Protein AF-A0A6N9VEF0-F1 (afdb_monomer_lite)

InterPro domains:
  IPR003594 Histidine kinase/HSP90-like ATPase domain [PF13581] (2-93)
  IPR036890 Histidine kinase/HSP90-like ATPase superfamily [G3DSA:3.30.565.10] (1-98)
  IPR036890 Histidine kinase/HSP90-like ATPase superfamily [SSF55874] (25-90)
  IPR050267 Bacterial Anti-sigma-factor Serine-Protein Kinases [PTHR35526] (2-97)

Radius of gyration: 13.28 Å; chains: 1; bounding box: 37×29×30 Å

Structure (mmCIF, N/CA/C/O backbone):
data_AF-A0A6N9VEF0-F1
#
_entry.id   AF-A0A6N9VEF0-F1
#
loop_
_atom_site.group_PDB
_atom_site.id
_atom_site.type_symbol
_atom_site.label_atom_id
_atom_site.label_alt_id
_atom_site.label_comp_id
_atom_site.label_asym_id
_atom_site.label_entity_id
_atom_site.label_seq_id
_atom_site.pdb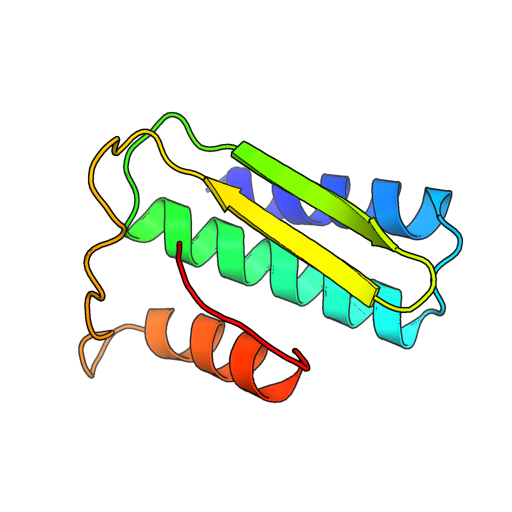x_PDB_ins_code
_atom_site.Cartn_x
_atom_site.Cartn_y
_atom_site.Cartn_z
_atom_site.occupancy
_atom_site.B_iso_or_equiv
_atom_site.auth_seq_id
_atom_site.auth_comp_id
_atom_site.auth_asym_id
_atom_site.auth_atom_id
_atom_site.pdbx_PDB_model_num
ATOM 1 N N . VAL A 1 1 ? 14.263 4.716 -9.438 1.00 50.09 1 VAL A N 1
ATOM 2 C CA . VAL A 1 1 ? 14.288 5.303 -8.072 1.00 50.09 1 VAL A CA 1
ATOM 3 C C . VAL A 1 1 ? 13.057 6.177 -7.761 1.00 50.09 1 VAL A C 1
ATOM 5 O O . VAL A 1 1 ? 12.659 6.241 -6.610 1.00 50.09 1 VAL A O 1
ATOM 8 N N . GLU A 1 2 ? 12.353 6.763 -8.743 1.00 62.12 2 GLU A N 1
ATOM 9 C CA . GLU A 1 2 ? 11.172 7.629 -8.484 1.00 62.12 2 GLU A CA 1
ATOM 10 C C . GLU A 1 2 ? 9.864 6.923 -8.065 1.00 62.12 2 GLU A C 1
ATOM 12 O O . GLU A 1 2 ? 8.899 7.576 -7.666 1.00 62.12 2 GLU A O 1
ATOM 17 N N . ALA A 1 3 ? 9.779 5.599 -8.180 1.00 70.94 3 ALA A N 1
ATOM 18 C CA . ALA A 1 3 ? 8.501 4.904 -8.049 1.00 70.94 3 ALA A CA 1
ATOM 19 C C . ALA A 1 3 ? 8.018 4.743 -6.592 1.00 70.94 3 ALA A C 1
ATOM 21 O O . ALA A 1 3 ? 6.815 4.812 -6.355 1.00 70.94 3 ALA A O 1
ATOM 22 N N . ALA A 1 4 ? 8.921 4.630 -5.609 1.00 77.00 4 ALA A N 1
ATOM 23 C CA . ALA A 1 4 ? 8.539 4.581 -4.193 1.00 77.00 4 ALA A CA 1
ATOM 24 C C . ALA A 1 4 ? 7.972 5.926 -3.676 1.00 77.00 4 ALA A C 1
ATOM 26 O O . ALA A 1 4 ? 6.899 5.916 -3.069 1.00 77.00 4 ALA A O 1
ATOM 27 N N . PRO A 1 5 ? 8.583 7.098 -3.963 1.00 87.88 5 PRO A N 1
ATOM 28 C CA . PRO A 1 5 ? 7.964 8.394 -3.670 1.00 87.88 5 PRO A CA 1
ATOM 29 C C . PRO A 1 5 ? 6.589 8.577 -4.328 1.00 87.88 5 PRO A C 1
ATOM 31 O O . PRO A 1 5 ? 5.657 9.038 -3.670 1.00 87.88 5 PRO A O 1
ATOM 34 N N . ARG A 1 6 ? 6.433 8.165 -5.597 1.00 89.75 6 ARG A N 1
ATOM 35 C CA . ARG A 1 6 ? 5.139 8.225 -6.300 1.00 89.75 6 ARG A CA 1
ATOM 36 C C . ARG A 1 6 ? 4.087 7.322 -5.655 1.00 89.75 6 ARG A C 1
ATOM 38 O O . ARG A 1 6 ? 2.960 7.768 -5.458 1.00 89.75 6 ARG A O 1
ATOM 45 N N . ALA A 1 7 ? 4.445 6.091 -5.285 1.00 89.88 7 ALA A N 1
ATOM 46 C CA . ALA A 1 7 ? 3.545 5.167 -4.595 1.00 89.88 7 ALA A CA 1
ATOM 47 C C . ALA A 1 7 ? 3.099 5.712 -3.233 1.00 89.88 7 ALA A C 1
ATOM 49 O O . ALA A 1 7 ? 1.907 5.699 -2.929 1.00 89.88 7 ALA A O 1
ATOM 50 N N . ARG A 1 8 ? 4.037 6.264 -2.452 1.00 93.69 8 ARG A N 1
ATOM 51 C CA . ARG A 1 8 ? 3.753 6.910 -1.165 1.00 93.69 8 ARG A CA 1
ATOM 52 C C . ARG A 1 8 ? 2.786 8.083 -1.322 1.00 93.69 8 ARG A C 1
ATOM 54 O O . ARG A 1 8 ? 1.789 8.142 -0.608 1.00 93.69 8 ARG A O 1
ATOM 61 N N . ALA A 1 9 ? 3.053 8.986 -2.266 1.00 95.81 9 ALA A N 1
ATOM 62 C CA . ALA A 1 9 ? 2.202 10.148 -2.516 1.00 95.81 9 ALA A CA 1
ATOM 63 C C . ALA A 1 9 ? 0.793 9.738 -2.972 1.00 95.81 9 ALA A C 1
ATOM 65 O O . ALA A 1 9 ? -0.199 10.250 -2.453 1.00 95.81 9 ALA A O 1
ATOM 66 N N . PHE A 1 10 ? 0.698 8.770 -3.889 1.00 96.00 10 PHE A N 1
ATOM 67 C CA . PHE A 1 10 ? -0.579 8.232 -4.350 1.00 96.00 10 PHE A CA 1
ATOM 68 C C . PHE A 1 10 ? -1.377 7.598 -3.204 1.00 96.00 10 PHE A C 1
ATOM 70 O O . PHE A 1 10 ? -2.540 7.946 -3.000 1.00 96.00 10 PHE A O 1
ATOM 77 N N . ALA A 1 11 ? -0.753 6.707 -2.427 1.00 96.38 11 ALA A N 1
ATOM 78 C CA . ALA A 1 11 ? -1.414 6.040 -1.312 1.00 96.38 11 ALA A CA 1
ATOM 79 C C . ALA A 1 11 ? -1.869 7.037 -0.243 1.00 96.38 11 ALA A C 1
ATOM 81 O O . ALA A 1 11 ? -3.025 6.993 0.168 1.00 96.38 11 ALA A O 1
ATOM 82 N N . SER A 1 12 ? -1.014 7.984 0.148 1.00 97.50 12 SER A N 1
ATOM 83 C CA . SER A 1 12 ? -1.373 8.991 1.148 1.00 97.50 12 SER A CA 1
ATOM 84 C C . SER A 1 12 ? -2.540 9.865 0.682 1.00 97.50 12 SER A C 1
ATOM 86 O O . SER A 1 12 ? -3.501 10.054 1.429 1.00 97.50 12 SER A O 1
ATOM 88 N N . GLY A 1 13 ? -2.531 10.317 -0.578 1.00 97.88 13 GLY A N 1
ATOM 89 C CA . GLY A 1 13 ? -3.632 11.097 -1.147 1.00 97.88 13 GLY A CA 1
ATOM 90 C C . GLY A 1 13 ? -4.960 10.333 -1.153 1.00 97.88 13 GLY A C 1
ATOM 91 O O . GLY A 1 13 ? -5.984 10.856 -0.710 1.00 97.88 13 GLY A O 1
ATOM 92 N N . VAL A 1 14 ? -4.945 9.067 -1.582 1.00 97.44 14 VAL A N 1
ATOM 93 C CA . VAL A 1 14 ? -6.144 8.215 -1.599 1.00 97.44 14 VAL A CA 1
ATOM 94 C C . VAL A 1 14 ? -6.659 7.951 -0.184 1.00 97.44 14 VAL A C 1
ATOM 96 O O . VAL A 1 14 ? -7.845 8.152 0.080 1.00 97.44 14 VAL A O 1
ATOM 99 N N . LEU A 1 15 ? -5.793 7.553 0.749 1.00 97.06 15 LEU A N 1
ATOM 100 C CA . LEU A 1 15 ? -6.195 7.224 2.120 1.00 97.06 15 LEU A CA 1
ATOM 101 C C . LEU A 1 15 ? -6.688 8.454 2.892 1.00 97.06 15 LEU A C 1
ATOM 103 O O . LEU A 1 15 ? -7.660 8.348 3.644 1.00 97.06 15 LEU A O 1
ATOM 107 N N . THR A 1 16 ? -6.100 9.623 2.628 1.00 97.19 16 THR A N 1
ATOM 108 C CA . THR A 1 16 ? -6.593 10.916 3.124 1.00 97.19 16 THR A CA 1
ATOM 109 C C . THR A 1 16 ? -7.984 11.216 2.571 1.00 97.19 16 THR A C 1
ATOM 111 O O . THR A 1 16 ? -8.899 11.525 3.335 1.00 97.19 16 THR A O 1
ATOM 114 N N . SER A 1 17 ? -8.192 11.054 1.258 1.00 97.25 17 SER A N 1
ATOM 115 C CA . SER A 1 17 ? -9.500 11.286 0.622 1.00 97.25 17 SER A CA 1
ATOM 116 C C . SER A 1 17 ? -10.593 10.362 1.173 1.00 97.25 17 SER A C 1
ATOM 118 O O . SER A 1 17 ? -11.755 10.749 1.298 1.00 97.25 17 SER A O 1
ATOM 120 N N . TRP A 1 18 ? -10.211 9.147 1.568 1.00 96.38 18 TRP A N 1
ATOM 121 C CA . TRP A 1 18 ? -11.093 8.160 2.177 1.00 96.38 18 TRP A CA 1
ATOM 122 C C . TRP A 1 18 ? -11.271 8.349 3.687 1.00 96.38 18 TRP A C 1
ATOM 124 O O . TRP A 1 18 ? -12.093 7.649 4.278 1.00 96.38 18 TRP A O 1
ATOM 134 N N . ARG A 1 19 ? -10.574 9.308 4.309 1.00 95.31 19 ARG A N 1
ATOM 135 C CA . ARG A 1 19 ? -10.660 9.607 5.747 1.00 95.31 19 ARG A CA 1
ATOM 136 C C . ARG A 1 19 ? -10.356 8.382 6.614 1.00 95.31 19 ARG A C 1
ATOM 138 O O . ARG A 1 19 ? -11.075 8.095 7.570 1.00 95.31 19 ARG A O 1
ATOM 145 N N . PHE A 1 20 ? -9.326 7.622 6.245 1.00 93.50 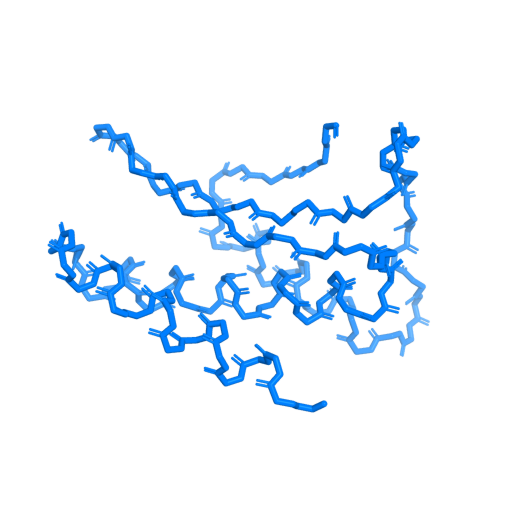20 PHE A N 1
ATOM 146 C CA . PHE A 1 20 ? -8.833 6.551 7.107 1.00 93.50 20 PHE A CA 1
ATOM 147 C C . PHE A 1 20 ? -8.272 7.130 8.420 1.00 93.50 20 PHE A C 1
ATOM 149 O O . PHE A 1 20 ? -7.690 8.216 8.390 1.00 93.50 20 PHE A O 1
ATOM 156 N N . PRO A 1 21 ? -8.426 6.431 9.562 1.00 93.31 21 PRO A N 1
ATOM 157 C CA . PRO A 1 21 ? -7.733 6.794 10.799 1.00 93.31 21 PRO A CA 1
ATOM 158 C C . PRO A 1 21 ? -6.219 6.876 10.576 1.00 93.31 21 PRO A C 1
ATOM 160 O O . PRO A 1 21 ? -5.699 6.112 9.761 1.00 93.31 21 PRO A O 1
ATOM 163 N N . SER A 1 22 ? -5.526 7.754 11.309 1.00 92.81 22 SER A N 1
ATOM 164 C CA . SER A 1 22 ? -4.077 8.002 11.173 1.00 92.81 22 SER A CA 1
ATOM 165 C C . SER A 1 22 ? -3.259 6.715 11.129 1.00 92.81 22 SER A C 1
ATOM 167 O O . SER A 1 22 ? -2.473 6.507 10.212 1.00 92.81 22 SER A O 1
ATOM 169 N N . ASP A 1 23 ? -3.530 5.798 12.054 1.00 91.31 23 ASP A N 1
ATOM 170 C CA . ASP A 1 23 ? -2.747 4.573 12.196 1.00 91.31 23 ASP A CA 1
ATOM 171 C C . ASP A 1 23 ? -2.903 3.678 10.960 1.00 91.31 23 ASP A C 1
ATOM 173 O O . ASP A 1 23 ? -1.935 3.136 10.431 1.00 91.31 23 ASP A O 1
ATOM 177 N N . LEU A 1 24 ? -4.129 3.565 10.435 1.00 90.88 24 LEU A N 1
ATOM 178 C CA . LEU A 1 24 ? -4.401 2.766 9.241 1.00 90.88 24 LEU A CA 1
ATOM 179 C C . LEU A 1 24 ? -3.950 3.476 7.957 1.00 90.88 24 LEU A C 1
ATOM 181 O O . LEU A 1 24 ? -3.595 2.811 6.983 1.00 90.88 24 LEU A O 1
ATOM 185 N N . HIS A 1 25 ? -3.933 4.809 7.953 1.00 94.62 25 HIS A N 1
ATOM 186 C CA . HIS A 1 25 ? -3.327 5.602 6.891 1.00 94.62 25 HIS A CA 1
ATOM 187 C C . HIS A 1 25 ? -1.826 5.301 6.794 1.00 94.62 25 HIS A C 1
ATOM 189 O O . HIS A 1 25 ? -1.355 4.902 5.729 1.00 94.62 25 HIS A O 1
ATOM 195 N N . ASP A 1 26 ? -1.092 5.414 7.900 1.00 93.75 26 ASP A N 1
ATOM 196 C CA . ASP A 1 26 ? 0.364 5.260 7.913 1.00 93.75 26 ASP A CA 1
ATOM 197 C C . ASP A 1 26 ? 0.784 3.828 7.568 1.00 93.75 26 ASP A C 1
ATOM 199 O O . ASP A 1 26 ? 1.661 3.618 6.722 1.00 93.75 26 ASP A O 1
ATOM 203 N N . LEU A 1 27 ? 0.082 2.835 8.124 1.00 93.81 27 LEU A N 1
ATOM 204 C CA . LEU A 1 27 ? 0.272 1.429 7.766 1.00 93.81 27 LEU A CA 1
ATOM 205 C C . LEU A 1 27 ? -0.047 1.157 6.291 1.00 93.81 27 LEU A C 1
ATOM 207 O O . LEU A 1 27 ? 0.679 0.417 5.628 1.00 93.81 27 LEU A O 1
ATOM 211 N N . GLY A 1 28 ? -1.106 1.766 5.752 1.00 94.25 28 GLY A N 1
ATOM 212 C CA . GLY A 1 28 ? -1.479 1.618 4.347 1.00 94.25 28 GLY A CA 1
ATOM 213 C C . GLY A 1 28 ? -0.448 2.224 3.391 1.00 94.25 28 GLY A C 1
ATOM 214 O O . GLY A 1 28 ? -0.102 1.611 2.380 1.00 94.25 28 GLY A O 1
ATOM 215 N N . VAL A 1 29 ? 0.090 3.400 3.722 1.00 95.50 29 VAL A N 1
ATOM 216 C CA . VAL A 1 29 ? 1.159 4.054 2.952 1.00 95.50 29 VAL A CA 1
ATOM 217 C C . VAL A 1 29 ? 2.448 3.231 2.976 1.00 95.50 29 VAL A C 1
ATOM 219 O O . VAL A 1 29 ? 3.094 3.070 1.934 1.00 95.50 29 VAL A O 1
ATOM 222 N N . LEU A 1 30 ? 2.817 2.699 4.144 1.00 92.31 30 LEU A N 1
ATOM 223 C CA . LEU A 1 30 ? 3.971 1.817 4.291 1.00 92.31 30 LEU A CA 1
ATOM 224 C C . LEU A 1 30 ? 3.796 0.555 3.440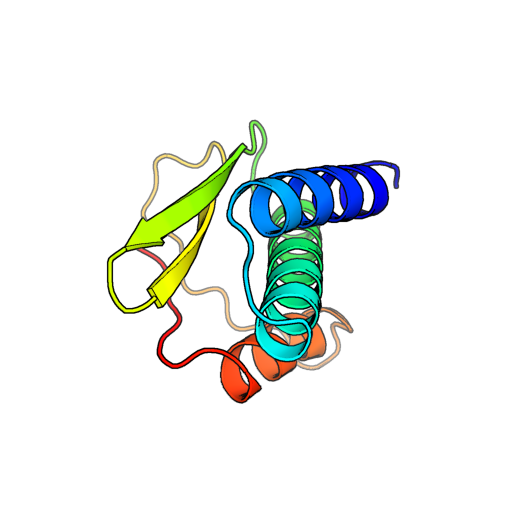 1.00 92.31 30 LEU A C 1
ATOM 226 O O . LEU A 1 30 ? 4.627 0.285 2.579 1.00 92.31 30 LEU A O 1
ATOM 230 N N . ALA A 1 31 ? 2.674 -0.151 3.595 1.00 91.31 31 ALA A N 1
ATOM 231 C CA . ALA A 1 31 ? 2.373 -1.364 2.838 1.00 91.31 31 ALA A CA 1
ATOM 232 C C . ALA A 1 31 ? 2.400 -1.138 1.316 1.00 91.31 31 ALA A C 1
ATOM 234 O O . ALA A 1 31 ? 2.970 -1.946 0.586 1.00 91.31 31 ALA A O 1
ATOM 235 N N . ALA A 1 32 ? 1.831 -0.032 0.822 1.00 92.50 32 ALA A N 1
ATOM 236 C CA . ALA A 1 32 ? 1.877 0.306 -0.601 1.00 92.50 32 ALA A CA 1
ATOM 237 C C . ALA A 1 32 ? 3.306 0.571 -1.097 1.00 92.50 32 ALA A C 1
ATOM 239 O O . ALA A 1 32 ? 3.657 0.161 -2.204 1.00 92.50 32 ALA A O 1
ATOM 240 N N . SER A 1 33 ? 4.133 1.232 -0.283 1.00 90.75 33 SER A N 1
ATOM 241 C CA . SER A 1 33 ? 5.529 1.521 -0.623 1.00 90.75 33 SER A CA 1
ATOM 242 C C . SER A 1 33 ? 6.358 0.238 -0.698 1.00 90.75 33 SER A C 1
ATOM 244 O O . SER A 1 33 ? 7.067 0.037 -1.682 1.00 90.75 33 SER A O 1
ATOM 246 N N . GLU A 1 34 ? 6.213 -0.646 0.292 1.00 88.56 34 GLU A N 1
ATOM 247 C CA . GLU A 1 34 ? 6.907 -1.938 0.338 1.00 88.56 34 GLU A CA 1
ATOM 248 C C . GLU A 1 34 ? 6.466 -2.861 -0.802 1.00 88.56 34 GLU A C 1
ATOM 250 O O . GLU A 1 34 ? 7.307 -3.456 -1.474 1.00 88.56 34 GLU A O 1
ATOM 255 N N . LEU A 1 35 ? 5.160 -2.937 -1.091 1.00 86.75 35 LEU A N 1
ATOM 256 C CA . LEU A 1 35 ? 4.652 -3.733 -2.212 1.00 86.75 35 LEU A CA 1
ATOM 257 C C . LEU A 1 35 ? 5.194 -3.235 -3.552 1.00 86.75 35 LEU A C 1
ATOM 259 O O . LEU A 1 35 ? 5.654 -4.039 -4.356 1.00 86.75 35 LEU A O 1
ATOM 263 N N . VAL A 1 36 ? 5.177 -1.922 -3.798 1.00 87.88 36 VAL A N 1
ATOM 264 C CA . VAL A 1 36 ? 5.707 -1.360 -5.048 1.00 87.88 36 VAL A CA 1
ATOM 265 C C . VAL A 1 36 ? 7.216 -1.564 -5.152 1.00 87.88 36 VAL A C 1
ATOM 267 O O . VAL A 1 36 ? 7.688 -1.932 -6.223 1.00 87.88 36 VAL A O 1
ATOM 270 N N . ALA A 1 37 ? 7.971 -1.365 -4.068 1.00 84.56 37 ALA A N 1
ATOM 271 C CA . ALA A 1 37 ? 9.412 -1.606 -4.055 1.00 84.56 37 ALA A CA 1
ATOM 272 C C . ALA A 1 37 ? 9.737 -3.072 -4.379 1.00 84.56 37 ALA A C 1
ATOM 274 O O . ALA A 1 37 ? 10.505 -3.337 -5.304 1.00 84.56 37 ALA A O 1
ATOM 275 N N . ASN A 1 38 ? 9.074 -4.009 -3.697 1.00 81.81 38 ASN A N 1
ATOM 276 C CA . ASN A 1 38 ? 9.220 -5.442 -3.936 1.00 81.81 38 ASN A CA 1
ATOM 277 C C . ASN A 1 38 ? 8.878 -5.809 -5.386 1.00 81.81 38 ASN A C 1
ATOM 279 O O . ASN A 1 38 ? 9.633 -6.506 -6.062 1.00 81.81 38 ASN A O 1
ATOM 283 N N . SER A 1 39 ? 7.758 -5.307 -5.902 1.00 81.94 39 SER A N 1
ATOM 284 C CA . SER A 1 39 ? 7.352 -5.613 -7.266 1.00 81.94 39 SER A CA 1
ATOM 285 C C . SER A 1 39 ? 8.267 -4.948 -8.310 1.00 81.94 39 SER A C 1
ATOM 287 O O . SER A 1 39 ? 8.438 -5.512 -9.377 1.00 81.94 39 SER A O 1
ATOM 289 N N . LEU A 1 40 ? 8.888 -3.790 -8.055 1.00 81.62 40 LEU A N 1
ATOM 290 C CA . LEU A 1 40 ? 9.851 -3.186 -8.996 1.00 81.62 40 LEU A CA 1
ATOM 291 C C . LEU A 1 40 ? 11.168 -3.952 -9.054 1.00 81.62 40 LEU A C 1
ATOM 293 O O . LEU A 1 40 ? 11.831 -3.960 -10.087 1.00 81.62 40 LEU A O 1
ATOM 297 N N . GLN A 1 41 ? 11.562 -4.542 -7.929 1.00 80.06 41 GLN A N 1
ATOM 298 C CA . GLN A 1 41 ? 12.776 -5.339 -7.840 1.00 80.06 41 GLN A CA 1
ATOM 299 C C . GLN A 1 41 ? 12.603 -6.710 -8.509 1.00 80.06 41 GLN A C 1
ATOM 301 O O . GLN A 1 41 ? 13.571 -7.261 -9.031 1.00 80.06 41 GLN A O 1
ATOM 306 N N . HIS A 1 42 ? 11.387 -7.266 -8.494 1.00 77.44 42 HIS A N 1
ATOM 307 C CA . HIS A 1 42 ? 11.162 -8.669 -8.856 1.00 77.44 42 HIS A CA 1
ATOM 308 C C . HIS A 1 42 ? 10.103 -8.925 -9.937 1.00 77.44 42 HIS A C 1
ATOM 310 O O . HIS A 1 42 ? 10.054 -10.039 -10.454 1.00 77.44 42 HIS A O 1
ATOM 316 N N . GLY A 1 43 ? 9.248 -7.954 -10.247 1.00 77.44 43 GLY A N 1
ATOM 317 C CA . GLY A 1 43 ? 8.134 -8.082 -11.187 1.00 77.44 43 GLY A CA 1
ATOM 318 C C . GLY A 1 43 ? 8.447 -7.530 -12.576 1.00 77.44 43 GLY A C 1
ATOM 319 O O . GLY A 1 43 ? 9.446 -6.844 -12.797 1.00 77.44 43 GLY A O 1
ATOM 320 N N . THR A 1 44 ? 7.557 -7.817 -13.522 1.00 83.19 44 THR A N 1
ATOM 321 C CA . THR A 1 44 ? 7.727 -7.443 -14.936 1.00 83.19 44 THR A CA 1
ATOM 322 C C . THR A 1 44 ? 6.878 -6.216 -15.287 1.00 83.19 44 THR A C 1
ATOM 324 O O . THR A 1 44 ? 5.676 -6.222 -15.057 1.00 83.19 44 THR A O 1
ATOM 327 N N . PRO A 1 45 ? 7.413 -5.129 -15.863 1.00 81.00 45 PRO A N 1
ATOM 328 C CA . PRO A 1 45 ? 6.572 -4.032 -16.352 1.00 81.00 45 PRO A CA 1
ATOM 329 C C . PRO A 1 45 ? 5.574 -4.486 -17.446 1.00 81.00 45 PRO A C 1
ATOM 331 O O . PRO A 1 45 ? 5.911 -5.369 -18.229 1.00 81.00 45 PRO A O 1
ATOM 334 N N . PRO A 1 46 ? 4.387 -3.856 -17.581 1.00 86.38 46 PRO A N 1
ATOM 335 C CA . PRO A 1 46 ? 3.915 -2.695 -16.835 1.00 86.38 46 PRO A CA 1
ATOM 336 C C . PRO A 1 46 ? 3.312 -3.058 -15.478 1.00 86.38 46 PRO A C 1
ATOM 338 O O . PRO A 1 46 ? 2.575 -4.026 -15.327 1.00 86.38 46 PRO A O 1
ATOM 341 N N . MET A 1 47 ? 3.557 -2.193 -14.499 1.00 84.56 47 MET A N 1
ATOM 342 C CA . MET A 1 47 ? 3.085 -2.385 -13.134 1.00 84.56 47 MET A CA 1
ATOM 343 C C . MET A 1 47 ? 1.926 -1.454 -12.805 1.00 84.56 47 MET A C 1
ATOM 345 O O . MET A 1 47 ? 1.909 -0.298 -13.233 1.00 84.56 47 MET A O 1
ATOM 349 N N . ARG A 1 48 ? 0.975 -1.924 -11.998 1.00 89.75 48 ARG A N 1
ATOM 350 C CA . ARG A 1 48 ? -0.160 -1.122 -11.527 1.00 89.75 48 ARG A CA 1
ATOM 351 C C . ARG A 1 48 ? -0.367 -1.309 -10.034 1.00 89.75 48 ARG A C 1
ATOM 353 O O . ARG A 1 48 ? -0.557 -2.429 -9.576 1.00 89.75 48 ARG A O 1
ATOM 360 N N . LEU A 1 49 ? -0.390 -0.197 -9.305 1.00 91.44 49 LEU A N 1
ATOM 361 C CA . LEU A 1 49 ? -0.831 -0.135 -7.914 1.00 91.44 49 LEU A CA 1
ATOM 362 C C . LEU A 1 49 ? -2.334 0.153 -7.875 1.00 91.44 49 LEU A C 1
ATOM 364 O O . LEU A 1 49 ? -2.808 1.103 -8.500 1.00 91.44 49 LEU A O 1
ATOM 368 N N . ARG A 1 50 ? -3.077 -0.638 -7.105 1.00 93.69 50 ARG A N 1
ATOM 369 C CA . ARG A 1 50 ? -4.505 -0.451 -6.862 1.00 93.69 50 ARG A CA 1
ATOM 370 C C . ARG A 1 50 ? -4.787 -0.439 -5.367 1.00 93.69 50 ARG A C 1
ATOM 372 O O . ARG A 1 50 ? -4.352 -1.315 -4.627 1.00 93.69 50 ARG A O 1
ATOM 379 N N . LEU A 1 51 ? -5.569 0.548 -4.946 1.00 95.12 51 LEU A N 1
ATOM 380 C CA . LEU A 1 51 ? -6.130 0.641 -3.604 1.00 95.12 51 LEU A CA 1
ATOM 381 C C . LEU A 1 51 ? -7.630 0.384 -3.709 1.00 95.12 51 LEU A C 1
ATOM 383 O O . LEU A 1 51 ? -8.300 0.913 -4.600 1.00 95.12 51 LEU A O 1
ATOM 387 N N . ARG A 1 52 ? -8.174 -0.419 -2.799 1.00 95.19 52 ARG A N 1
ATOM 388 C CA . ARG A 1 52 ? -9.615 -0.644 -2.667 1.00 95.19 52 ARG A CA 1
ATOM 389 C C . ARG A 1 52 ? -10.013 -0.528 -1.207 1.00 95.19 52 ARG A C 1
ATOM 391 O O . ARG A 1 52 ? -9.403 -1.143 -0.338 1.00 95.19 52 ARG A O 1
ATOM 398 N N . ARG A 1 53 ? -11.088 0.207 -0.957 1.00 93.75 53 ARG A N 1
ATOM 399 C CA . ARG A 1 53 ? -11.762 0.236 0.337 1.00 93.75 53 ARG A CA 1
ATOM 400 C C . ARG A 1 53 ? -12.962 -0.700 0.304 1.00 93.75 53 ARG A C 1
ATOM 402 O O . ARG A 1 53 ? -13.735 -0.684 -0.650 1.00 93.75 53 ARG A O 1
ATOM 409 N N . THR A 1 54 ? -13.114 -1.491 1.353 1.00 89.56 54 THR A N 1
ATOM 410 C CA . THR A 1 54 ? -14.370 -2.163 1.701 1.00 89.56 54 THR A CA 1
ATOM 411 C C . THR A 1 54 ? -14.877 -1.611 3.030 1.00 89.56 54 THR A C 1
ATOM 413 O O . THR A 1 54 ? -14.190 -0.817 3.678 1.00 89.56 54 THR A O 1
ATOM 416 N N . ASP A 1 55 ? -16.043 -2.068 3.478 1.00 85.19 55 ASP A N 1
ATOM 417 C CA . ASP A 1 55 ? -16.619 -1.649 4.762 1.00 85.19 55 ASP A CA 1
ATOM 418 C C . ASP A 1 55 ? -15.723 -1.983 5.963 1.00 85.19 55 ASP A C 1
ATOM 420 O O . ASP A 1 55 ? -15.854 -1.377 7.022 1.00 85.19 55 ASP A O 1
ATOM 424 N N . ARG A 1 56 ? -14.808 -2.953 5.818 1.00 84.00 56 ARG A N 1
ATOM 425 C CA . ARG A 1 56 ? -13.986 -3.461 6.928 1.00 84.00 56 ARG A CA 1
ATOM 426 C C . ARG A 1 56 ? -12.485 -3.428 6.686 1.00 84.00 56 ARG A C 1
ATOM 428 O O . ARG A 1 56 ? -11.736 -3.693 7.621 1.00 84.00 56 ARG A O 1
ATOM 435 N N . ARG A 1 57 ? -12.023 -3.219 5.449 1.00 88.94 57 ARG A N 1
ATOM 436 C CA . ARG A 1 57 ? -10.611 -3.420 5.095 1.00 88.94 57 ARG A CA 1
ATOM 437 C C . ARG A 1 57 ? -10.141 -2.454 4.014 1.00 88.94 57 ARG A C 1
ATOM 439 O O . ARG A 1 57 ? -10.874 -2.130 3.080 1.00 88.94 57 ARG A O 1
ATOM 446 N N . LEU A 1 58 ? -8.876 -2.069 4.124 1.00 93.19 58 LEU A N 1
ATOM 447 C CA . LEU A 1 58 ? -8.083 -1.564 3.014 1.00 93.19 58 LEU A CA 1
ATOM 448 C C . LEU A 1 58 ? -7.443 -2.761 2.304 1.00 93.19 58 LEU A C 1
ATOM 450 O O . LEU A 1 58 ? -6.858 -3.627 2.950 1.00 93.19 58 LEU A O 1
ATOM 454 N N . ILE A 1 59 ? -7.564 -2.811 0.984 1.00 94.00 59 ILE A N 1
ATOM 455 C CA . ILE A 1 59 ? -6.907 -3.800 0.133 1.00 94.00 59 ILE A CA 1
ATOM 456 C C . ILE A 1 59 ? -5.927 -3.043 -0.760 1.00 94.00 59 ILE A C 1
ATOM 458 O O . ILE A 1 59 ? -6.307 -2.068 -1.415 1.00 94.00 59 ILE A O 1
ATOM 462 N N . ILE A 1 60 ? -4.678 -3.497 -0.771 1.00 93.62 60 ILE A N 1
ATOM 463 C CA . ILE A 1 60 ? -3.590 -2.932 -1.567 1.00 93.62 60 ILE A CA 1
ATOM 464 C C . ILE A 1 60 ? -3.084 -4.033 -2.486 1.00 93.62 60 I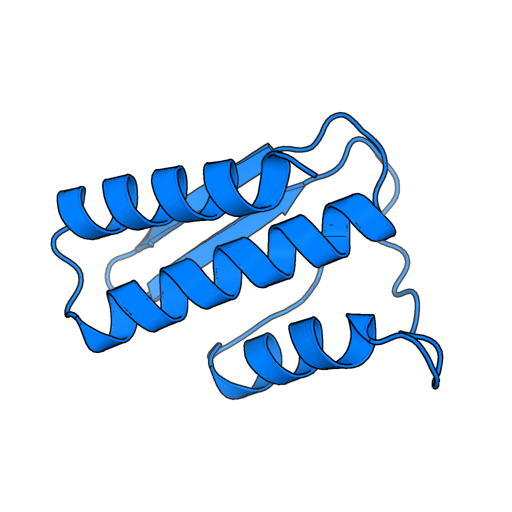LE A C 1
ATOM 466 O O . ILE A 1 60 ? -2.752 -5.122 -2.026 1.00 93.62 60 ILE A O 1
ATOM 470 N N . GLU A 1 61 ? -3.066 -3.762 -3.783 1.00 91.62 61 GLU A N 1
ATOM 471 C CA . GLU A 1 61 ? -2.708 -4.736 -4.808 1.00 91.62 61 GLU A CA 1
ATOM 472 C C . GLU A 1 61 ? -1.671 -4.118 -5.737 1.00 91.62 61 GLU A C 1
ATOM 474 O O . GLU A 1 61 ? -1.830 -2.976 -6.173 1.00 91.62 61 GLU A O 1
ATOM 479 N N . VAL A 1 62 ? -0.639 -4.885 -6.078 1.00 88.81 62 VAL A N 1
ATOM 480 C CA . VAL A 1 62 ? 0.258 -4.561 -7.185 1.00 88.81 62 VAL A CA 1
ATOM 481 C C . VAL A 1 62 ? 0.153 -5.685 -8.201 1.00 88.81 62 VAL A C 1
ATOM 483 O O . VAL A 1 62 ? 0.318 -6.849 -7.848 1.00 88.81 62 VAL A O 1
ATOM 486 N N . THR A 1 63 ? -0.163 -5.337 -9.444 1.00 86.19 63 THR A N 1
ATOM 487 C CA . THR A 1 63 ? -0.099 -6.264 -10.580 1.00 86.19 63 THR A CA 1
ATOM 488 C C . THR A 1 63 ? 1.094 -5.898 -11.433 1.00 86.19 63 THR A C 1
ATOM 490 O O . THR A 1 63 ? 1.333 -4.707 -11.648 1.00 86.19 63 THR A O 1
ATOM 493 N N . ASP A 1 64 ? 1.791 -6.890 -11.953 1.00 83.56 64 ASP A N 1
ATOM 494 C CA . ASP A 1 64 ? 2.817 -6.711 -12.965 1.00 83.56 64 ASP A CA 1
ATOM 495 C C . ASP A 1 64 ? 2.290 -7.212 -14.329 1.00 83.56 64 ASP A C 1
ATOM 497 O O . ASP A 1 64 ? 1.097 -7.495 -14.479 1.00 83.56 64 ASP A O 1
ATOM 501 N N . GLY A 1 65 ? 3.133 -7.165 -15.353 1.00 76.81 65 GLY A N 1
ATOM 502 C CA . GLY A 1 65 ? 2.830 -7.555 -16.726 1.00 76.81 65 GLY A CA 1
ATOM 503 C C . GLY A 1 65 ? 3.074 -9.032 -17.012 1.00 76.81 65 GLY A C 1
ATOM 504 O O . GLY A 1 65 ? 3.044 -9.412 -18.180 1.00 76.81 65 GLY A O 1
ATOM 505 N N . ASP A 1 66 ? 3.373 -9.845 -15.995 1.00 68.94 66 ASP A N 1
ATOM 506 C CA . ASP A 1 66 ? 3.491 -11.285 -16.179 1.00 68.94 66 ASP A CA 1
ATOM 507 C C . ASP A 1 66 ? 2.085 -11.907 -16.141 1.00 68.94 66 ASP A C 1
ATOM 509 O O . ASP A 1 66 ? 1.403 -11.890 -15.119 1.00 68.94 66 ASP A O 1
ATOM 513 N N . ASP A 1 67 ? 1.633 -12.441 -17.278 1.00 57.16 67 ASP A N 1
ATOM 514 C CA . ASP A 1 67 ? 0.350 -13.150 -17.388 1.00 57.16 67 ASP A CA 1
ATOM 515 C C . ASP A 1 67 ? 0.402 -14.557 -16.753 1.00 57.16 67 ASP A C 1
ATOM 517 O O . ASP A 1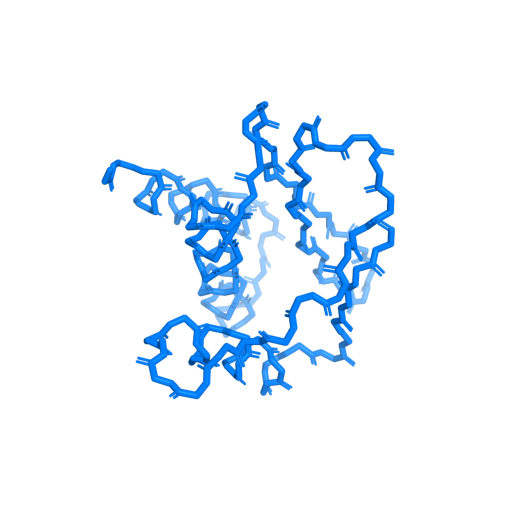 67 ? -0.614 -15.257 -16.683 1.00 57.16 67 ASP A O 1
ATOM 521 N N . HIS A 1 68 ? 1.573 -15.006 -16.285 1.00 53.34 68 HIS A N 1
ATOM 522 C CA . HIS A 1 68 ? 1.694 -16.257 -15.546 1.00 53.34 68 HIS A CA 1
ATOM 523 C C . HIS A 1 68 ? 1.335 -16.061 -14.072 1.00 53.34 68 HIS A C 1
ATOM 525 O O . HIS A 1 68 ? 1.689 -15.061 -13.454 1.00 53.34 68 HIS A O 1
ATOM 531 N N . LEU A 1 69 ? 0.693 -17.081 -13.483 1.00 47.00 69 LEU A N 1
ATOM 532 C CA . LEU A 1 69 ? 0.443 -17.143 -12.041 1.00 47.00 69 LEU A CA 1
ATOM 533 C C . LEU A 1 69 ? 1.709 -16.735 -11.275 1.00 47.00 69 LEU A C 1
ATOM 535 O O . LEU A 1 69 ? 2.777 -17.289 -11.576 1.00 47.00 69 LEU A O 1
ATOM 539 N N . PRO A 1 70 ? 1.603 -15.830 -10.284 1.00 46.44 70 PRO A N 1
ATOM 540 C CA . PRO A 1 70 ? 2.749 -15.314 -9.557 1.00 46.44 70 PRO A CA 1
ATOM 541 C C . PRO A 1 70 ? 3.531 -16.491 -8.993 1.00 46.44 70 PRO A C 1
ATOM 543 O O . PRO A 1 70 ? 3.099 -17.172 -8.056 1.00 46.44 70 PRO A O 1
ATOM 546 N N . ARG A 1 71 ? 4.684 -16.780 -9.606 1.00 48.12 71 ARG A N 1
ATOM 547 C CA . ARG A 1 71 ? 5.564 -17.826 -9.105 1.00 48.12 71 ARG A CA 1
ATOM 548 C C . ARG A 1 71 ? 5.948 -17.377 -7.714 1.00 48.12 71 ARG A C 1
ATOM 550 O O . ARG A 1 71 ? 6.522 -16.305 -7.550 1.00 48.12 71 ARG A O 1
ATOM 557 N N . ARG A 1 72 ? 5.606 -18.193 -6.718 1.00 41.69 72 ARG A N 1
ATOM 558 C CA . ARG A 1 72 ? 5.953 -17.991 -5.311 1.00 41.69 72 ARG A CA 1
ATOM 559 C C . ARG A 1 72 ? 7.479 -18.052 -5.178 1.00 41.69 72 ARG A C 1
ATOM 561 O O . ARG A 1 72 ? 8.035 -19.061 -4.754 1.00 41.69 72 ARG A O 1
ATOM 568 N N . ARG A 1 73 ? 8.173 -17.003 -5.621 1.00 46.44 73 ARG A N 1
ATOM 569 C CA . ARG A 1 73 ? 9.618 -16.853 -5.501 1.00 46.44 73 ARG A CA 1
ATOM 570 C C . ARG A 1 73 ? 9.874 -16.595 -4.030 1.00 46.44 73 ARG A C 1
ATOM 572 O O . ARG A 1 73 ? 9.494 -15.559 -3.493 1.00 46.44 73 ARG A O 1
ATOM 579 N N . ARG A 1 74 ? 10.427 -17.607 -3.358 1.00 41.94 74 ARG A N 1
ATOM 580 C CA . ARG A 1 74 ? 10.971 -17.454 -2.010 1.00 41.94 74 ARG A CA 1
ATOM 581 C C . ARG A 1 74 ? 11.950 -16.284 -2.057 1.00 41.94 74 ARG A C 1
ATOM 583 O O . ARG A 1 74 ? 12.844 -16.299 -2.895 1.00 41.94 74 ARG A O 1
ATOM 590 N N . ALA A 1 75 ? 11.749 -15.296 -1.188 1.00 43.28 75 ALA A N 1
ATOM 591 C CA . ALA A 1 75 ? 12.761 -14.285 -0.924 1.00 43.28 75 ALA A CA 1
ATOM 592 C C . ALA A 1 75 ? 14.064 -15.017 -0.570 1.00 43.28 75 ALA A C 1
ATOM 594 O O . ALA A 1 75 ? 14.060 -15.880 0.315 1.00 43.28 75 ALA A O 1
ATOM 595 N N . GLU A 1 76 ? 15.138 -14.761 -1.312 1.00 41.00 76 GLU A N 1
ATOM 596 C CA . GLU A 1 76 ? 16.431 -15.372 -1.022 1.00 41.00 76 GLU A CA 1
ATOM 597 C C . GLU A 1 76 ? 17.007 -14.753 0.257 1.00 41.00 76 GLU A C 1
ATOM 599 O O . GLU A 1 76 ? 16.858 -13.559 0.528 1.00 41.00 76 GLU A O 1
ATOM 604 N N . ALA A 1 77 ? 17.615 -15.597 1.091 1.00 37.84 77 ALA A N 1
ATOM 605 C CA . ALA A 1 77 ? 18.177 -15.208 2.377 1.00 37.84 77 ALA A CA 1
ATOM 606 C C . ALA A 1 77 ? 19.424 -14.339 2.151 1.00 37.84 77 ALA A C 1
ATOM 608 O O . ALA A 1 77 ? 20.528 -14.849 1.991 1.00 37.84 77 ALA A O 1
ATOM 609 N N . GLY A 1 78 ? 19.229 -13.027 2.093 1.00 42.09 78 GLY A N 1
ATOM 610 C CA . GLY A 1 78 ? 20.286 -12.054 1.812 1.00 42.09 78 GLY A CA 1
ATOM 611 C C . GLY A 1 78 ? 19.765 -10.783 1.152 1.00 42.09 78 GLY A C 1
ATOM 612 O O . GLY A 1 78 ? 20.442 -9.762 1.176 1.00 42.09 78 GLY A O 1
ATOM 613 N N . ASP A 1 79 ? 18.547 -10.825 0.617 1.00 49.34 79 ASP A N 1
ATOM 614 C CA . ASP A 1 79 ? 17.903 -9.662 0.035 1.00 49.34 79 ASP A CA 1
ATOM 615 C C . ASP A 1 79 ? 17.323 -8.774 1.151 1.00 49.34 79 ASP A C 1
ATOM 617 O O . ASP A 1 79 ? 16.496 -9.217 1.956 1.00 49.34 79 ASP A O 1
ATOM 621 N N . GLU A 1 80 ? 17.677 -7.486 1.171 1.00 50.94 80 GLU A N 1
ATOM 622 C CA . GLU A 1 80 ? 16.953 -6.467 1.952 1.00 50.94 80 GLU A CA 1
ATOM 623 C C . GLU A 1 80 ? 15.429 -6.526 1.652 1.00 50.94 80 GLU A C 1
ATOM 625 O O . GLU A 1 80 ? 14.604 -6.174 2.500 1.00 50.94 80 GLU A O 1
ATOM 630 N N . ALA A 1 81 ? 15.056 -7.070 0.479 1.00 51.69 81 ALA A N 1
ATOM 631 C CA . ALA A 1 81 ? 13.695 -7.352 0.017 1.00 51.69 81 ALA A CA 1
ATOM 632 C C . ALA A 1 81 ? 12.894 -8.329 0.906 1.00 51.69 81 ALA A C 1
ATOM 634 O O . ALA A 1 81 ? 11.662 -8.309 0.895 1.00 51.69 81 ALA A O 1
ATOM 635 N N . GLY A 1 82 ? 13.549 -9.137 1.750 1.00 53.81 82 GLY A N 1
ATOM 636 C CA . GLY A 1 82 ? 12.860 -9.989 2.728 1.00 53.81 82 GLY A 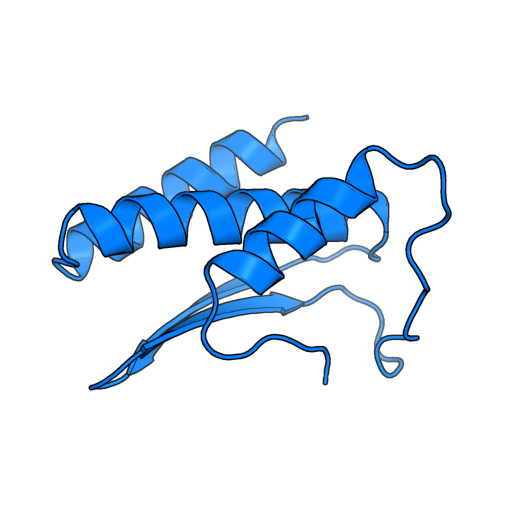CA 1
ATOM 637 C C . GLY A 1 82 ? 12.140 -9.201 3.833 1.00 53.81 82 GLY A C 1
ATOM 638 O O . GLY A 1 82 ? 11.145 -9.678 4.386 1.00 53.81 82 GLY A O 1
ATOM 639 N N . ARG A 1 83 ? 12.597 -7.974 4.139 1.00 66.56 83 ARG A N 1
ATOM 640 C CA . ARG A 1 83 ? 11.984 -7.127 5.176 1.00 66.56 83 ARG A CA 1
ATOM 641 C C . ARG A 1 83 ? 10.638 -6.561 4.743 1.00 66.56 83 ARG A C 1
ATOM 643 O O . ARG A 1 83 ? 9.739 -6.510 5.573 1.00 66.56 83 ARG A O 1
ATOM 650 N N . GLY A 1 84 ? 10.468 -6.198 3.471 1.00 69.25 84 GLY A N 1
ATOM 651 C CA . GLY A 1 84 ? 9.214 -5.618 2.979 1.00 69.25 84 GLY A CA 1
ATOM 652 C C . GLY A 1 84 ? 8.031 -6.571 3.157 1.00 69.25 84 GLY A C 1
ATOM 653 O O . GLY A 1 84 ? 7.009 -6.208 3.738 1.00 69.25 84 GLY A O 1
ATOM 654 N N . ILE A 1 85 ? 8.202 -7.841 2.773 1.00 72.00 85 ILE A N 1
ATOM 655 C CA . ILE A 1 85 ? 7.185 -8.878 3.007 1.00 72.00 85 ILE A CA 1
ATOM 656 C C . ILE A 1 85 ? 7.001 -9.172 4.500 1.00 72.00 85 ILE A C 1
ATOM 658 O O . ILE A 1 85 ? 5.868 -9.374 4.927 1.00 72.00 85 ILE A O 1
ATOM 662 N N . ALA A 1 86 ? 8.060 -9.155 5.316 1.00 74.12 86 ALA A N 1
ATOM 663 C CA . ALA A 1 86 ? 7.934 -9.332 6.766 1.00 74.12 86 ALA A CA 1
ATOM 664 C C . ALA A 1 86 ? 7.152 -8.184 7.439 1.00 74.12 86 ALA A C 1
ATOM 666 O O . ALA A 1 86 ? 6.322 -8.432 8.316 1.00 74.12 86 ALA A O 1
ATOM 667 N N . ILE A 1 87 ? 7.358 -6.941 6.993 1.00 79.00 87 ILE A N 1
ATOM 668 C CA . ILE A 1 87 ? 6.583 -5.770 7.420 1.00 79.00 87 ILE A CA 1
ATOM 669 C C . ILE A 1 87 ? 5.118 -5.966 7.029 1.00 79.00 87 ILE A C 1
ATOM 671 O O . ILE A 1 87 ? 4.247 -5.891 7.892 1.00 79.00 87 ILE A O 1
ATOM 675 N N . ILE A 1 88 ? 4.843 -6.303 5.763 1.00 82.94 88 ILE A N 1
ATOM 676 C CA . ILE A 1 88 ? 3.481 -6.566 5.274 1.00 82.94 88 ILE A CA 1
ATOM 677 C C . ILE A 1 88 ? 2.819 -7.691 6.079 1.00 82.94 88 ILE A C 1
ATOM 679 O O . ILE A 1 88 ? 1.673 -7.546 6.496 1.00 82.94 88 ILE A O 1
ATOM 683 N N . ALA A 1 89 ? 3.537 -8.780 6.357 1.00 82.69 89 ALA A N 1
ATOM 684 C CA . ALA A 1 89 ? 3.039 -9.907 7.139 1.00 82.69 89 ALA A CA 1
ATOM 685 C C . ALA A 1 89 ? 2.725 -9.541 8.599 1.00 82.69 89 ALA A C 1
ATOM 687 O O . ALA A 1 89 ? 1.875 -10.182 9.210 1.00 82.69 89 ALA A O 1
ATOM 688 N N . THR A 1 90 ? 3.384 -8.516 9.146 1.00 83.25 90 THR A N 1
ATOM 689 C CA . THR A 1 90 ? 3.153 -8.032 10.515 1.00 83.25 90 THR A CA 1
ATOM 690 C C . THR A 1 90 ? 1.932 -7.112 10.595 1.00 83.25 90 THR A C 1
ATOM 692 O O . THR A 1 90 ? 1.220 -7.122 11.595 1.00 83.25 90 THR A O 1
ATOM 695 N N . ILE A 1 91 ? 1.673 -6.318 9.551 1.00 85.62 91 ILE A N 1
ATOM 696 C CA . ILE A 1 91 ? 0.649 -5.257 9.579 1.00 85.62 91 ILE A CA 1
ATOM 697 C C . ILE A 1 91 ? -0.651 -5.640 8.858 1.00 85.62 91 ILE A C 1
ATOM 699 O O . ILE A 1 91 ? -1.701 -5.055 9.122 1.00 85.62 91 ILE A O 1
ATOM 703 N N . ALA A 1 92 ? -0.611 -6.605 7.936 1.00 86.25 92 ALA A N 1
ATOM 704 C CA . ALA A 1 92 ? -1.771 -7.016 7.157 1.00 86.25 92 ALA A CA 1
ATOM 705 C C . ALA A 1 92 ? -2.499 -8.200 7.804 1.00 86.25 92 ALA A C 1
ATOM 707 O O . ALA A 1 92 ? -1.912 -9.236 8.095 1.00 86.25 92 ALA A O 1
ATOM 708 N N . SER A 1 93 ? -3.828 -8.096 7.908 1.00 84.94 93 SER A N 1
ATOM 709 C CA . SER A 1 93 ? -4.680 -9.225 8.330 1.00 84.94 93 SER A CA 1
ATOM 710 C C . SER A 1 93 ? -4.642 -10.430 7.374 1.00 84.94 93 SER A C 1
ATOM 712 O O . SER A 1 93 ? -4.994 -11.541 7.763 1.00 84.94 93 SER A O 1
ATOM 714 N N . SER A 1 94 ? -4.251 -10.217 6.116 1.00 85.50 94 SER A N 1
ATOM 715 C CA . SER A 1 94 ? -4.055 -11.257 5.103 1.00 85.50 94 SER A CA 1
ATOM 716 C C . SER A 1 94 ? -3.176 -10.720 3.975 1.00 85.50 94 SER A C 1
ATOM 718 O O . SER A 1 94 ? -3.381 -9.582 3.548 1.00 85.50 94 SER A O 1
ATOM 720 N N . TRP A 1 95 ? -2.274 -11.542 3.444 1.00 84.12 95 TRP A N 1
ATOM 721 C CA . TRP A 1 95 ? -1.446 -11.224 2.278 1.00 84.12 95 TRP A CA 1
ATOM 722 C C . TRP A 1 95 ? -1.214 -12.481 1.428 1.00 84.12 95 TRP A C 1
ATOM 724 O O . TRP A 1 95 ? -1.357 -13.604 1.913 1.00 84.12 95 TRP A O 1
ATOM 734 N N . GLY A 1 96 ? -0.894 -12.297 0.149 1.00 79.31 96 GLY A N 1
ATOM 735 C CA . GLY A 1 96 ? -0.674 -13.391 -0.791 1.00 79.31 96 GLY A CA 1
ATOM 736 C C . GLY A 1 96 ? -0.631 -12.902 -2.234 1.00 79.31 96 GLY A C 1
ATOM 737 O O . GLY A 1 96 ? -0.713 -11.703 -2.498 1.00 79.31 96 GLY A O 1
ATOM 738 N N . SER A 1 97 ? -0.520 -13.843 -3.161 1.00 73.12 97 SER A N 1
ATOM 739 C CA . SER A 1 97 ? -0.527 -13.605 -4.602 1.00 73.12 97 SER A CA 1
ATOM 740 C C . SER A 1 97 ? -1.616 -14.469 -5.245 1.00 73.12 97 SER A C 1
ATOM 742 O O . SER A 1 97 ? -1.915 -15.548 -4.729 1.00 73.12 97 SER A O 1
ATOM 744 N N . ARG A 1 98 ? -2.241 -13.986 -6.322 1.00 63.53 98 ARG A N 1
ATOM 745 C CA . ARG A 1 98 ? -3.307 -14.688 -7.049 1.00 63.53 98 ARG A CA 1
ATOM 746 C C . ARG A 1 98 ? -3.017 -14.709 -8.535 1.00 63.53 98 ARG A C 1
ATOM 748 O O . ARG A 1 98 ? -2.370 -13.737 -8.978 1.00 63.53 98 ARG A O 1
#

Organism: Streptomyces microflavus (NCBI:txid1919)

Secondary structure (DSSP, 8-state):
-THHHHHHHHHHHHHHHTT--HHHHHHHHHHHHHHHHHHHHHSPSS-EEEEEE-SS-EEEEEE-S--S-----PPPTT-THHHHHHHHHHH-S-----

pLDDT: mean 79.97, std 17.04, range [37.84, 97.88]

Foldseek 3Di:
DCVLVVQLVVLLVVCVVVVPDPVVSVLRSLLSSLVRVLCVVPHADPKDWDWDDDPPDIDIDIDHPDPDFPDPPPDPPPDPNVVSVVSCVVRDPDDDTD

Sequence (98 aa):
VEAAPRARAFASGVLTSWRFPSDLHDLGVLAASELVANSLQHGTPPMRLRLRRTDRRLIIEVTDGDDHLPRRRRAEAGDEAGRGIAIIATIASSWGSR